Protein AF-A0A158PHA6-F1 (afdb_monomer_lite)

Sequence (103 aa):
MRLLAVVFLLYCAIICLASSSNTVKCYCTDDHCVPYGACDGIVCLVGILRDSNQVIRTCGTRPLGCYKDEDDRWTDLCACDQPFCNTFSYLRSHTRYGLMFIT

pLDDT: mean 81.64, std 14.13, range [39.28, 95.31]

Foldseek 3Di:
DVVVVVVVVVVVVVVVVVPPPLWAKEQWDDPVPPPPRIDTEQKKKWFQFPPPRDITIDHDDDDAAKDCDPVNGGRIMHIDRHHHCNDPVNCVVCVVVPDGYDD

Structure (mmCIF, N/CA/C/O backbone):
data_AF-A0A158PHA6-F1
#
_entry.id   AF-A0A158PHA6-F1
#
loop_
_atom_site.group_PDB
_atom_site.id
_atom_site.type_symbol
_atom_site.label_atom_id
_atom_site.label_alt_id
_atom_site.label_comp_id
_atom_site.label_asym_id
_atom_site.label_entity_id
_atom_site.label_seq_id
_atom_site.pdbx_PDB_ins_code
_atom_site.Cartn_x
_atom_site.Cartn_y
_atom_site.Cartn_z
_atom_site.occupancy
_atom_site.B_iso_or_equiv
_atom_site.auth_seq_id
_atom_site.auth_comp_id
_atom_site.auth_asym_id
_atom_site.auth_atom_id
_atom_site.pdbx_PDB_model_num
ATOM 1 N N . MET A 1 1 ? 41.166 -7.281 -28.448 1.00 62.25 1 MET A N 1
ATOM 2 C CA . MET A 1 1 ? 40.933 -5.945 -27.850 1.00 62.25 1 MET A CA 1
ATOM 3 C C . MET A 1 1 ? 39.544 -5.397 -28.197 1.00 62.25 1 MET A C 1
ATOM 5 O O . MET A 1 1 ? 38.715 -5.325 -27.306 1.00 62.25 1 MET A O 1
ATOM 9 N N . ARG A 1 2 ? 39.236 -5.079 -29.470 1.00 70.75 2 ARG A N 1
ATOM 10 C CA . ARG A 1 2 ? 37.941 -4.473 -29.870 1.00 70.75 2 ARG A CA 1
ATOM 11 C C . ARG A 1 2 ? 36.727 -5.409 -29.754 1.00 70.75 2 ARG A C 1
ATOM 13 O O . ARG A 1 2 ? 35.695 -4.989 -29.253 1.00 70.75 2 ARG A O 1
ATOM 20 N N . LEU A 1 3 ? 36.867 -6.679 -30.144 1.00 72.75 3 LEU A N 1
ATOM 21 C CA . LEU A 1 3 ? 35.774 -7.664 -30.080 1.00 72.75 3 LEU A CA 1
ATOM 22 C C . LEU A 1 3 ? 35.329 -7.950 -28.632 1.00 72.75 3 LEU A C 1
ATOM 24 O O . LEU A 1 3 ? 34.142 -8.021 -28.346 1.00 72.75 3 LEU A 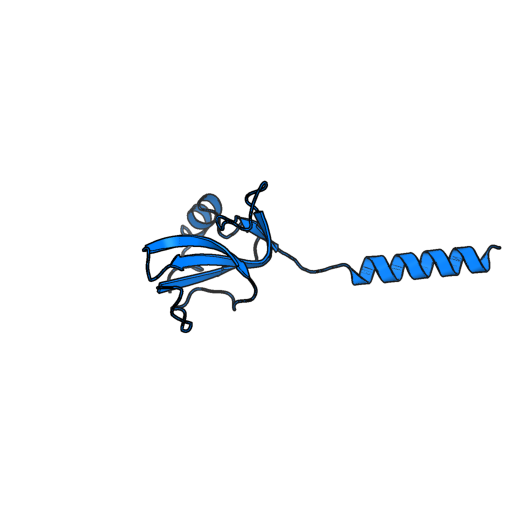O 1
ATOM 28 N N . LEU A 1 4 ? 36.292 -8.034 -27.707 1.00 78.06 4 LEU A N 1
ATOM 29 C CA . LEU A 1 4 ? 36.043 -8.264 -26.279 1.00 78.06 4 LEU A CA 1
ATOM 30 C C . LEU A 1 4 ? 35.284 -7.097 -25.630 1.00 78.06 4 LEU A C 1
ATOM 32 O O . LEU A 1 4 ? 34.386 -7.329 -24.830 1.00 78.06 4 LEU A O 1
ATOM 36 N N . ALA A 1 5 ? 35.596 -5.854 -26.014 1.00 77.56 5 ALA A N 1
ATOM 37 C CA . ALA A 1 5 ? 34.886 -4.672 -25.528 1.00 77.56 5 ALA A CA 1
ATOM 38 C C . ALA A 1 5 ? 33.424 -4.633 -26.009 1.00 77.56 5 ALA A C 1
ATOM 40 O O . ALA A 1 5 ? 32.533 -4.292 -25.237 1.00 77.56 5 ALA A O 1
ATOM 41 N N . VAL A 1 6 ? 33.163 -5.034 -27.259 1.00 82.06 6 VAL A N 1
ATOM 42 C CA . VAL A 1 6 ? 31.798 -5.108 -27.809 1.00 82.06 6 VAL A CA 1
ATOM 43 C C . VAL A 1 6 ? 30.977 -6.191 -27.107 1.00 82.06 6 VAL A C 1
ATOM 45 O O . VAL A 1 6 ? 29.833 -5.941 -26.737 1.00 82.06 6 VAL A O 1
ATOM 48 N N . VAL A 1 7 ? 31.566 -7.365 -26.856 1.00 85.19 7 VAL A N 1
ATOM 49 C CA . VAL A 1 7 ? 30.907 -8.446 -26.102 1.00 85.19 7 VAL A CA 1
ATOM 50 C C . VAL A 1 7 ? 30.591 -8.004 -24.671 1.00 85.19 7 VAL A C 1
ATOM 52 O O . VAL A 1 7 ? 29.490 -8.254 -24.190 1.00 85.19 7 VAL A O 1
ATOM 55 N N . PHE A 1 8 ? 31.506 -7.289 -24.012 1.00 82.25 8 PHE A N 1
ATOM 56 C CA . PHE A 1 8 ? 31.288 -6.777 -22.657 1.00 82.25 8 PHE A CA 1
ATOM 57 C C . PHE A 1 8 ? 30.161 -5.732 -22.596 1.00 82.25 8 PHE A C 1
ATOM 59 O O . PHE A 1 8 ? 29.323 -5.776 -21.697 1.00 82.25 8 PHE A O 1
ATOM 66 N N . LEU A 1 9 ? 30.090 -4.829 -23.580 1.00 81.31 9 LEU A N 1
ATOM 67 C CA . LEU A 1 9 ? 29.016 -3.835 -23.683 1.00 81.31 9 LEU A CA 1
ATOM 68 C C . LEU A 1 9 ? 27.649 -4.478 -23.955 1.00 81.31 9 LEU A C 1
ATOM 70 O O . LEU A 1 9 ? 26.662 -4.087 -23.337 1.00 81.31 9 LEU A O 1
ATOM 74 N N . LEU A 1 10 ? 27.592 -5.489 -24.829 1.00 82.38 10 LEU A N 1
ATOM 75 C CA . LEU A 1 10 ? 26.366 -6.250 -25.093 1.00 82.38 10 LEU A CA 1
ATOM 76 C C . LEU A 1 10 ? 25.898 -7.016 -23.851 1.00 82.38 10 LEU A C 1
ATOM 78 O O . LEU A 1 10 ? 24.711 -7.004 -23.539 1.00 82.38 10 LEU A O 1
ATOM 82 N N . TYR A 1 11 ? 26.824 -7.626 -23.110 1.00 83.44 11 TYR A N 1
ATOM 83 C CA . TYR A 1 11 ? 26.507 -8.339 -21.872 1.00 83.44 11 TYR A CA 1
ATOM 84 C C . TYR A 1 11 ? 25.966 -7.390 -20.792 1.00 83.44 11 TYR A C 1
ATOM 86 O O . TYR A 1 11 ? 24.968 -7.692 -20.142 1.00 83.44 11 TYR A O 1
ATOM 94 N N . CYS A 1 12 ? 26.566 -6.203 -20.657 1.00 79.25 12 CYS A N 1
ATOM 95 C CA . CYS A 1 12 ? 26.098 -5.162 -19.742 1.00 79.25 12 CYS A CA 1
ATOM 96 C C . CYS A 1 12 ? 24.691 -4.659 -20.113 1.00 79.25 12 CYS A C 1
ATOM 98 O O . CYS A 1 12 ? 23.828 -4.546 -19.246 1.00 79.25 12 CYS A O 1
ATOM 100 N N . ALA A 1 13 ? 24.420 -4.441 -21.405 1.00 77.50 13 ALA A N 1
ATOM 101 C CA . ALA A 1 13 ? 23.091 -4.053 -21.874 1.00 77.50 13 ALA A CA 1
ATOM 102 C C . ALA A 1 13 ? 22.030 -5.121 -21.547 1.00 77.50 13 ALA A C 1
ATOM 104 O O . ALA A 1 13 ? 20.974 -4.784 -21.022 1.00 77.50 13 ALA A O 1
ATOM 105 N N . ILE A 1 14 ? 22.321 -6.406 -21.782 1.00 76.44 14 ILE A N 1
ATOM 106 C CA . ILE A 1 14 ? 21.390 -7.509 -21.483 1.00 76.44 14 ILE A CA 1
ATOM 107 C C . ILE A 1 14 ? 21.073 -7.582 -19.979 1.00 76.4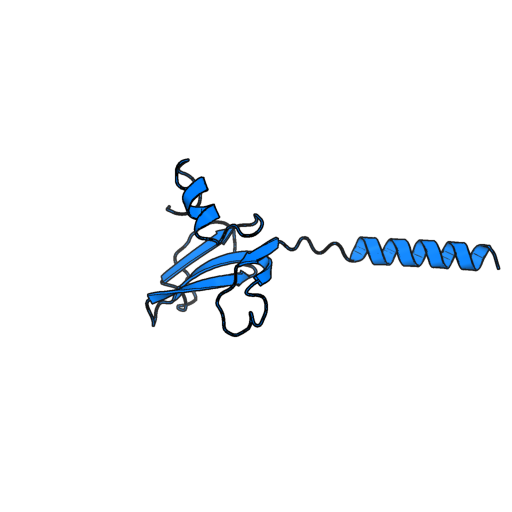4 14 ILE A C 1
ATOM 109 O O . ILE A 1 14 ? 19.914 -7.772 -19.612 1.00 76.44 14 ILE A O 1
ATOM 113 N N . ILE A 1 15 ? 22.067 -7.373 -19.109 1.00 73.31 15 ILE A N 1
ATOM 114 C CA . ILE A 1 15 ? 21.860 -7.344 -17.651 1.00 73.31 15 ILE A CA 1
ATOM 115 C C . ILE A 1 15 ? 20.963 -6.165 -17.245 1.00 73.31 15 ILE A C 1
ATOM 117 O O . ILE A 1 15 ? 20.034 -6.357 -16.465 1.00 73.31 15 ILE A O 1
ATOM 121 N N . CYS A 1 16 ? 21.184 -4.971 -17.805 1.00 67.69 16 CYS A N 1
ATOM 122 C CA . CYS A 1 16 ? 20.371 -3.789 -17.499 1.00 67.69 16 CYS A CA 1
ATOM 123 C C . CYS A 1 16 ? 18.903 -3.938 -17.936 1.00 67.69 16 CYS A C 1
ATOM 125 O O . CYS A 1 16 ? 18.007 -3.455 -17.241 1.00 67.69 16 CYS A O 1
ATOM 127 N N . LEU A 1 17 ? 18.639 -4.613 -19.062 1.00 61.47 17 LEU A N 1
ATOM 128 C CA . LEU A 1 17 ? 17.269 -4.907 -19.502 1.00 61.47 17 LEU A CA 1
ATOM 129 C C . LEU A 1 17 ? 16.576 -5.956 -18.619 1.00 61.47 17 LEU A C 1
ATOM 131 O O . LEU A 1 17 ? 15.368 -5.874 -18.421 1.00 61.47 17 LEU A O 1
ATOM 135 N N . ALA A 1 18 ? 17.316 -6.918 -18.063 1.00 61.81 18 ALA A N 1
ATOM 136 C CA . ALA A 1 18 ? 16.748 -7.942 -17.184 1.00 61.81 18 ALA A CA 1
ATOM 137 C C . ALA A 1 18 ? 16.302 -7.391 -15.812 1.00 61.81 18 ALA A C 1
ATOM 139 O O . ALA A 1 18 ? 15.502 -8.023 -15.126 1.00 61.81 18 ALA A O 1
ATOM 140 N N . SER A 1 19 ? 16.792 -6.213 -15.414 1.00 56.22 19 SER A N 1
ATOM 141 C CA . SER A 1 19 ? 16.504 -5.584 -14.118 1.00 56.22 19 SER A CA 1
ATOM 142 C C . SER A 1 19 ? 15.271 -4.671 -14.082 1.00 56.22 19 SER A C 1
ATOM 144 O O . SER A 1 19 ? 15.057 -3.999 -13.075 1.00 56.22 19 SER A O 1
ATOM 146 N N . SER A 1 20 ? 14.427 -4.633 -15.123 1.00 56.22 20 SER A N 1
ATOM 147 C CA . SER A 1 20 ? 13.154 -3.900 -15.050 1.00 56.22 20 SER A CA 1
ATOM 148 C C . SER A 1 20 ? 12.124 -4.685 -14.226 1.00 56.22 20 SER A C 1
ATOM 150 O O . SER A 1 20 ? 11.186 -5.280 -14.762 1.00 56.22 20 SER A O 1
ATOM 152 N N . SER A 1 21 ? 12.289 -4.720 -12.905 1.00 63.66 21 SER A N 1
ATOM 153 C CA . SER A 1 21 ? 11.184 -5.100 -12.033 1.00 63.66 21 SER A CA 1
ATOM 154 C C . SER A 1 21 ? 10.139 -3.987 -12.118 1.00 63.66 21 SER A C 1
ATOM 156 O O . SER A 1 21 ? 10.416 -2.858 -11.717 1.00 63.66 21 SER A O 1
ATOM 158 N N . ASN A 1 22 ? 8.960 -4.278 -12.677 1.00 73.50 22 ASN A N 1
ATOM 159 C CA . ASN A 1 22 ? 7.814 -3.364 -12.658 1.00 73.50 22 ASN A CA 1
ATOM 160 C C . ASN A 1 22 ? 7.307 -3.242 -11.216 1.00 73.50 22 ASN A C 1
ATOM 162 O O . ASN A 1 22 ? 6.337 -3.890 -10.832 1.00 73.50 22 ASN A O 1
ATOM 166 N N . THR A 1 23 ? 8.024 -2.479 -10.399 1.00 89.44 23 THR A N 1
ATOM 167 C CA . THR A 1 23 ? 7.683 -2.237 -9.003 1.00 89.44 23 THR A CA 1
ATOM 168 C C . THR A 1 23 ? 7.007 -0.885 -8.867 1.00 89.44 23 THR A C 1
ATOM 170 O O . THR A 1 23 ? 7.484 0.120 -9.397 1.00 89.44 23 THR A O 1
ATOM 173 N N . VAL A 1 24 ? 5.908 -0.854 -8.123 1.00 93.38 24 VAL A N 1
ATOM 174 C CA . VAL A 1 24 ? 5.243 0.367 -7.687 1.00 93.38 24 VAL A CA 1
ATOM 175 C C . VAL A 1 24 ? 5.787 0.786 -6.326 1.00 93.38 24 VAL A C 1
ATOM 177 O O . VAL A 1 24 ? 5.975 -0.038 -5.428 1.00 93.38 24 VAL A O 1
ATOM 180 N N . LYS A 1 25 ? 6.017 2.090 -6.170 1.00 93.94 25 LYS A N 1
ATOM 181 C CA . LYS A 1 25 ? 6.417 2.682 -4.897 1.00 93.94 25 LYS A CA 1
ATOM 182 C C . LYS A 1 25 ? 5.188 2.964 -4.040 1.00 93.94 25 LYS A C 1
ATOM 184 O O . LYS A 1 25 ? 4.292 3.688 -4.470 1.00 93.94 25 LYS A O 1
ATOM 189 N N . CYS A 1 26 ? 5.163 2.437 -2.824 1.00 95.00 26 CYS A N 1
ATOM 190 C CA . CYS A 1 26 ? 4.022 2.487 -1.914 1.00 95.00 26 CYS A CA 1
ATOM 191 C C . CYS A 1 26 ? 4.351 3.261 -0.645 1.00 95.00 26 CYS A C 1
ATOM 193 O O . CYS A 1 26 ? 5.496 3.265 -0.198 1.00 95.00 26 CYS A O 1
ATOM 195 N N . TYR A 1 27 ? 3.343 3.887 -0.033 1.00 95.12 27 TYR A N 1
ATOM 196 C CA . TYR A 1 27 ? 3.488 4.390 1.331 1.00 95.12 27 TYR A CA 1
ATOM 197 C C . TYR A 1 27 ? 3.353 3.230 2.310 1.00 95.12 27 TYR A C 1
ATOM 199 O O . TYR A 1 27 ? 2.524 2.341 2.114 1.00 95.12 27 TYR A O 1
ATOM 207 N N . CYS A 1 28 ? 4.162 3.236 3.357 1.00 94.38 28 CYS A N 1
ATOM 208 C CA . CYS A 1 28 ? 4.258 2.112 4.261 1.00 94.38 28 CYS A CA 1
ATOM 209 C C . CYS A 1 28 ? 4.331 2.573 5.716 1.00 94.38 28 CYS A C 1
ATOM 211 O O . CYS A 1 28 ? 5.015 3.544 6.035 1.00 94.38 28 CYS A O 1
ATOM 213 N N . THR A 1 29 ? 3.587 1.887 6.580 1.00 91.44 29 THR A N 1
ATOM 214 C CA . THR A 1 29 ? 3.446 2.208 8.008 1.00 91.44 29 THR A CA 1
ATOM 215 C C . THR A 1 29 ? 3.750 1.019 8.913 1.00 91.44 29 THR A C 1
ATOM 217 O O . THR A 1 29 ? 3.450 1.092 10.100 1.00 91.44 29 THR A O 1
ATOM 220 N N . ASP A 1 30 ? 4.252 -0.086 8.362 1.00 81.56 30 ASP A N 1
ATOM 221 C CA . ASP A 1 30 ? 4.701 -1.221 9.164 1.00 81.56 30 ASP A CA 1
ATOM 222 C C . ASP A 1 30 ? 6.119 -0.994 9.719 1.00 81.56 30 ASP A C 1
ATOM 224 O O . ASP A 1 30 ? 6.857 -0.108 9.276 1.00 81.56 30 ASP A O 1
ATOM 228 N N . ASP A 1 31 ? 6.497 -1.811 10.702 1.00 78.56 31 ASP A N 1
ATOM 229 C CA . ASP A 1 31 ? 7.782 -1.705 11.402 1.00 78.56 31 ASP A CA 1
ATOM 230 C C . ASP A 1 31 ? 8.990 -2.004 10.496 1.00 78.56 31 ASP A C 1
ATOM 232 O O . ASP A 1 31 ? 10.123 -1.646 10.823 1.00 78.56 31 ASP A O 1
ATOM 236 N N . HIS A 1 32 ? 8.765 -2.626 9.335 1.00 76.38 32 HIS A N 1
ATOM 237 C CA . HIS A 1 32 ? 9.814 -2.935 8.365 1.00 76.38 32 HIS A CA 1
ATOM 238 C C . HIS A 1 32 ? 10.126 -1.745 7.442 1.00 76.38 32 HIS A C 1
ATOM 240 O O . HIS A 1 32 ? 11.110 -1.782 6.706 1.00 76.38 32 HIS A O 1
ATOM 246 N N . CYS A 1 33 ? 9.345 -0.661 7.507 1.00 80.50 33 CYS A N 1
ATOM 247 C CA . CYS A 1 33 ? 9.470 0.511 6.637 1.00 80.50 33 CYS A CA 1
ATOM 248 C C . CYS A 1 33 ? 10.269 1.680 7.229 1.00 80.50 33 CYS A C 1
ATOM 250 O O . CYS A 1 33 ? 10.037 2.853 6.911 1.00 80.50 33 CYS A O 1
ATOM 252 N N . VAL A 1 34 ? 11.268 1.367 8.050 1.00 75.31 34 VAL A N 1
ATOM 253 C CA . VAL A 1 34 ? 12.221 2.335 8.606 1.00 75.31 34 VAL A CA 1
ATOM 254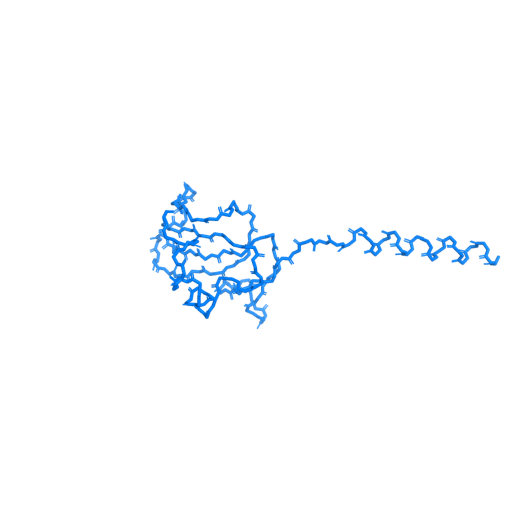 C C . VAL A 1 34 ? 13.469 2.398 7.714 1.00 75.31 34 VAL A C 1
ATOM 256 O O . VAL A 1 34 ? 13.987 1.352 7.329 1.00 75.31 34 VAL A O 1
ATOM 259 N N . PRO A 1 35 ? 14.007 3.590 7.383 1.00 69.94 35 PRO A N 1
ATOM 260 C CA . PRO A 1 35 ? 13.622 4.928 7.853 1.00 69.94 35 PRO A CA 1
ATOM 261 C C . PRO A 1 35 ? 12.697 5.710 6.902 1.00 69.94 35 PRO A C 1
ATOM 263 O O . PRO A 1 35 ? 12.320 6.836 7.217 1.00 69.94 35 PRO A O 1
ATOM 266 N N . TYR A 1 36 ? 12.366 5.167 5.727 1.00 74.31 36 TYR A N 1
ATOM 267 C CA . TYR A 1 36 ? 11.844 5.969 4.614 1.00 74.31 36 TYR A CA 1
ATOM 268 C C . TYR A 1 36 ? 10.318 5.930 4.422 1.00 74.31 36 TYR A C 1
ATOM 270 O O . TYR A 1 36 ? 9.824 6.609 3.522 1.00 74.31 36 TYR A O 1
ATOM 278 N N . GLY A 1 37 ? 9.559 5.181 5.237 1.00 90.88 37 GLY A N 1
ATOM 279 C CA . GLY A 1 37 ? 8.085 5.156 5.187 1.00 90.88 37 GLY A CA 1
ATOM 280 C C . GLY A 1 37 ? 7.518 4.738 3.825 1.00 90.88 37 GLY A C 1
ATOM 281 O O . GLY A 1 37 ? 6.394 5.095 3.466 1.00 90.88 37 GLY A O 1
ATOM 282 N N . ALA A 1 38 ? 8.329 4.042 3.031 1.00 93.00 38 ALA A N 1
ATOM 283 C CA . ALA A 1 38 ? 8.021 3.651 1.671 1.00 93.00 38 ALA A CA 1
ATOM 284 C C . ALA A 1 38 ? 8.678 2.312 1.350 1.00 93.00 38 ALA A C 1
ATOM 286 O O . ALA A 1 38 ? 9.780 2.033 1.823 1.00 93.00 38 ALA A O 1
ATOM 287 N N . CYS A 1 39 ? 8.013 1.521 0.517 1.00 92.88 39 CYS A N 1
ATOM 288 C CA . CYS A 1 39 ? 8.549 0.271 -0.007 1.00 92.88 39 CYS A CA 1
ATOM 289 C C . CYS A 1 39 ? 8.166 0.084 -1.477 1.00 92.88 39 CYS A C 1
ATOM 291 O O . CYS A 1 39 ? 7.214 0.704 -1.957 1.00 92.88 39 CYS A O 1
ATOM 293 N N . ASP A 1 40 ? 8.920 -0.758 -2.179 1.00 91.88 40 ASP A N 1
ATOM 294 C CA . ASP A 1 40 ? 8.689 -1.110 -3.577 1.00 91.88 40 ASP A CA 1
ATOM 295 C C . ASP A 1 40 ? 8.078 -2.516 -3.649 1.00 91.88 40 ASP A C 1
ATOM 297 O O . ASP A 1 40 ? 8.590 -3.461 -3.048 1.00 91.88 40 ASP A O 1
ATOM 301 N N . GLY A 1 41 ? 6.961 -2.660 -4.360 1.00 90.75 41 GLY A N 1
ATOM 302 C CA . GLY A 1 41 ? 6.234 -3.927 -4.478 1.00 90.75 41 GLY A CA 1
ATOM 303 C C . GLY A 1 41 ? 5.527 -4.075 -5.817 1.00 90.75 41 GLY A C 1
ATOM 304 O O . GLY A 1 41 ? 5.650 -3.217 -6.682 1.00 90.75 41 GLY A O 1
ATOM 305 N N . ILE A 1 42 ? 4.776 -5.163 -5.999 1.00 93.31 42 ILE A N 1
ATOM 306 C CA . ILE A 1 42 ? 3.949 -5.350 -7.205 1.00 93.31 42 ILE A CA 1
ATOM 307 C C . ILE A 1 42 ? 2.689 -4.481 -7.112 1.00 93.31 42 ILE A C 1
ATOM 309 O O . ILE A 1 42 ? 2.273 -3.880 -8.097 1.00 93.31 42 ILE A O 1
ATOM 313 N N . VAL A 1 43 ? 2.111 -4.390 -5.913 1.00 94.19 43 VAL A N 1
ATOM 314 C CA . VAL A 1 43 ? 0.959 -3.539 -5.598 1.00 94.19 43 VAL A CA 1
ATOM 315 C C . VAL A 1 43 ? 1.140 -2.865 -4.241 1.00 94.19 43 VAL A C 1
ATOM 317 O O . VAL A 1 43 ? 1.836 -3.380 -3.359 1.00 94.19 43 VAL A O 1
ATOM 320 N N . CYS A 1 44 ? 0.463 -1.738 -4.049 1.00 95.31 44 CYS A N 1
ATOM 321 C CA . CYS A 1 44 ? 0.317 -1.090 -2.755 1.00 95.31 44 CYS A CA 1
ATOM 322 C C . CYS A 1 44 ? -0.927 -1.590 -2.044 1.00 95.31 44 CYS A C 1
ATOM 324 O O . CYS A 1 44 ? -1.996 -1.678 -2.641 1.00 95.31 44 CYS A O 1
ATOM 326 N N . LEU A 1 45 ? -0.787 -1.856 -0.752 1.00 93.94 45 LEU A N 1
ATOM 327 C CA . LEU A 1 45 ? -1.843 -2.325 0.127 1.00 93.94 45 LEU A CA 1
ATOM 328 C C . LEU A 1 45 ? -2.256 -1.231 1.111 1.00 93.94 45 LEU A C 1
ATOM 330 O O . LEU A 1 45 ? -1.420 -0.472 1.617 1.00 93.94 45 LEU A O 1
ATOM 334 N N . VAL A 1 46 ? -3.550 -1.185 1.408 1.00 93.56 46 VAL A N 1
ATOM 335 C CA . VAL A 1 46 ? -4.125 -0.489 2.561 1.00 93.56 46 VAL A CA 1
ATOM 336 C C . VAL A 1 46 ? -5.227 -1.361 3.140 1.00 93.56 46 VAL A C 1
ATOM 338 O O . VAL A 1 46 ? -6.103 -1.812 2.408 1.00 93.56 46 VAL A O 1
ATOM 341 N N . GLY A 1 47 ? -5.181 -1.613 4.441 1.00 91.94 47 GLY A N 1
ATOM 342 C CA . GLY A 1 47 ? -6.173 -2.454 5.095 1.00 91.94 47 GLY A CA 1
ATOM 343 C C . GLY A 1 47 ? -6.329 -2.140 6.572 1.00 91.94 47 GLY A C 1
ATOM 344 O O . GLY A 1 47 ? -5.513 -1.427 7.158 1.00 91.94 47 GLY A O 1
ATOM 345 N N . ILE A 1 48 ? -7.396 -2.674 7.157 1.00 91.12 48 ILE A N 1
ATOM 346 C CA . ILE A 1 48 ? -7.705 -2.575 8.585 1.00 91.12 48 ILE A CA 1
ATOM 347 C C . ILE A 1 48 ? -7.390 -3.922 9.227 1.00 91.12 48 ILE A C 1
ATOM 349 O O . ILE A 1 48 ? -7.965 -4.937 8.834 1.00 91.12 48 ILE A O 1
ATOM 353 N N . LEU A 1 49 ? -6.478 -3.941 10.198 1.00 90.88 49 LEU A N 1
ATOM 354 C CA . LEU A 1 49 ? -6.175 -5.148 10.965 1.00 90.88 49 LEU A CA 1
ATOM 355 C C . LEU A 1 49 ? -7.381 -5.560 11.810 1.00 90.88 49 LEU A C 1
ATOM 357 O O . LEU A 1 49 ? -7.968 -4.720 12.493 1.00 90.88 49 LEU A O 1
ATOM 361 N N . ARG A 1 50 ? -7.716 -6.853 11.801 1.00 89.44 50 ARG A N 1
ATOM 362 C CA . ARG A 1 50 ? -8.878 -7.394 12.523 1.00 89.44 50 ARG A CA 1
ATOM 363 C C . ARG A 1 50 ? -8.764 -7.230 14.037 1.00 89.44 50 ARG A C 1
ATOM 365 O O . ARG A 1 50 ? -9.732 -6.847 14.686 1.00 89.44 50 ARG A O 1
ATOM 372 N N . ASP A 1 51 ? -7.577 -7.478 14.582 1.00 90.69 51 ASP A N 1
ATOM 373 C CA . ASP A 1 51 ? -7.377 -7.540 16.035 1.00 90.69 51 ASP A CA 1
ATOM 374 C C . ASP A 1 51 ? -7.288 -6.159 16.695 1.00 90.69 51 ASP A C 1
ATOM 376 O O . ASP A 1 51 ? -7.651 -5.995 17.858 1.00 90.69 51 ASP A O 1
ATOM 380 N N . SER A 1 52 ? -6.797 -5.154 15.965 1.00 90.00 52 SER A N 1
ATOM 381 C CA . SER A 1 52 ? -6.509 -3.822 16.513 1.00 90.00 52 SER A CA 1
ATOM 382 C C . SER A 1 52 ? -7.332 -2.694 15.894 1.00 90.00 52 SER A C 1
ATOM 384 O O . SER A 1 52 ? -7.267 -1.565 16.379 1.00 90.00 52 SER A O 1
ATOM 386 N N . ASN A 1 53 ? -8.075 -2.958 14.813 1.00 88.62 53 ASN A N 1
ATOM 387 C CA . ASN A 1 53 ? -8.712 -1.941 13.968 1.00 88.62 53 ASN A CA 1
ATOM 388 C C . ASN A 1 53 ? -7.745 -0.853 13.465 1.00 88.62 53 ASN A C 1
ATOM 390 O O . ASN A 1 53 ? -8.158 0.245 13.084 1.00 88.62 53 ASN A O 1
ATOM 394 N N . GLN A 1 54 ? -6.444 -1.141 13.448 1.00 90.69 54 GLN A N 1
ATOM 395 C CA . GLN A 1 54 ? -5.438 -0.216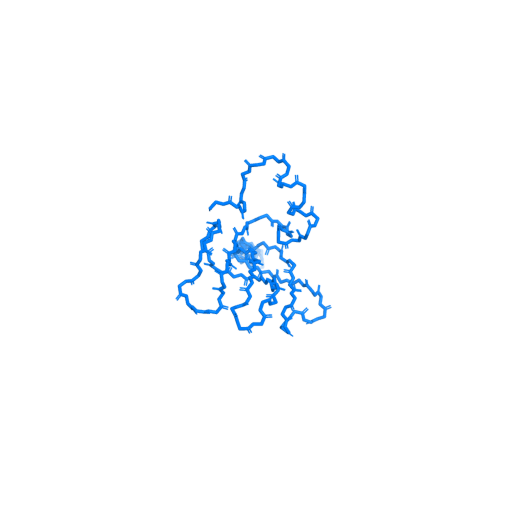 12.954 1.00 90.69 54 GLN A CA 1
ATOM 396 C C . GLN A 1 54 ? -5.389 -0.257 11.427 1.00 90.69 54 GLN A C 1
ATOM 398 O O . GLN A 1 54 ? -5.354 -1.327 10.819 1.00 90.69 54 GLN A O 1
ATOM 403 N N . VAL A 1 55 ? -5.326 0.920 10.803 1.00 91.12 55 VAL A N 1
ATOM 404 C CA . VAL A 1 55 ? -5.062 1.031 9.366 1.00 91.12 55 VAL A CA 1
ATOM 405 C C . VAL A 1 55 ? -3.569 0.857 9.119 1.00 91.12 55 VAL A C 1
ATOM 407 O O . VAL A 1 55 ? -2.776 1.692 9.556 1.00 91.12 55 VAL A O 1
ATOM 410 N N . ILE A 1 56 ? -3.196 -0.173 8.365 1.00 92.56 56 ILE A N 1
ATOM 411 C CA . ILE A 1 56 ? -1.817 -0.402 7.927 1.00 92.56 56 ILE A CA 1
ATOM 412 C C . ILE A 1 56 ? -1.725 -0.246 6.414 1.00 92.56 56 ILE A C 1
ATOM 414 O O . ILE A 1 56 ? -2.646 -0.569 5.661 1.00 92.56 56 ILE A O 1
ATOM 418 N N . ARG A 1 57 ? -0.590 0.289 5.974 1.00 93.94 57 ARG A N 1
ATOM 419 C CA . ARG A 1 57 ? -0.224 0.458 4.571 1.00 93.94 57 ARG A CA 1
ATOM 420 C C . ARG A 1 57 ? 1.121 -0.203 4.343 1.00 93.94 57 ARG A C 1
ATOM 422 O O . ARG A 1 57 ? 2.006 -0.059 5.181 1.00 93.94 57 ARG A O 1
ATOM 429 N N . THR A 1 58 ? 1.263 -0.925 3.240 1.00 94.25 58 THR A N 1
ATOM 430 C CA . THR A 1 58 ? 2.503 -1.632 2.891 1.00 94.25 58 THR A CA 1
ATOM 431 C C . THR A 1 58 ? 2.487 -2.022 1.408 1.00 94.25 58 THR A C 1
ATOM 433 O O . THR A 1 58 ? 1.569 -1.654 0.675 1.00 94.25 58 THR A O 1
ATOM 436 N N . CYS A 1 59 ? 3.499 -2.742 0.949 1.00 93.62 59 CYS A N 1
ATOM 437 C CA . CYS A 1 59 ? 3.583 -3.369 -0.367 1.00 93.62 59 CYS A CA 1
ATOM 438 C C . CYS A 1 59 ? 3.160 -4.841 -0.279 1.00 93.62 59 CYS A C 1
ATOM 440 O O . CYS A 1 59 ? 3.246 -5.478 0.770 1.00 93.62 59 CYS A O 1
ATOM 442 N N . GLY A 1 60 ? 2.710 -5.412 -1.393 1.00 91.19 60 GLY A N 1
ATOM 443 C CA . GLY A 1 60 ? 2.386 -6.833 -1.443 1.00 91.19 60 GLY A CA 1
ATOM 444 C C 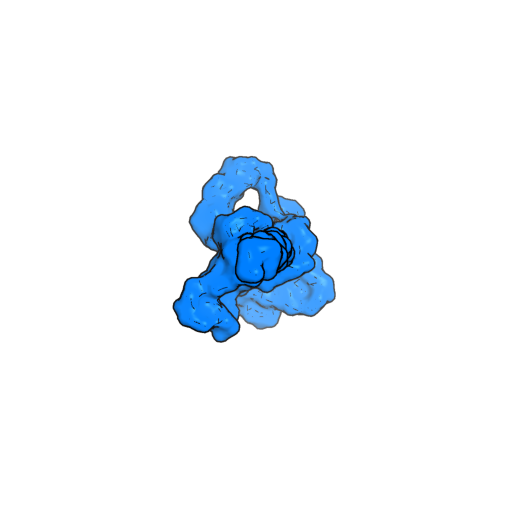. GLY A 1 60 ? 2.152 -7.359 -2.850 1.00 91.19 60 GLY A C 1
ATOM 445 O O . GLY A 1 60 ? 2.561 -6.751 -3.840 1.00 91.19 60 GLY A O 1
ATOM 446 N N . THR A 1 61 ? 1.501 -8.518 -2.914 1.00 90.81 61 THR A N 1
ATOM 447 C CA . THR A 1 61 ? 1.286 -9.311 -4.140 1.00 90.81 61 THR A CA 1
ATOM 448 C C . THR A 1 61 ? -0.177 -9.723 -4.328 1.00 90.81 61 THR A C 1
ATOM 450 O O . THR A 1 61 ? -0.487 -10.700 -5.003 1.00 90.81 61 THR A O 1
ATOM 453 N N . ARG A 1 62 ? -1.094 -8.993 -3.695 1.00 90.06 62 ARG A N 1
ATOM 454 C CA . ARG A 1 62 ? -2.527 -9.285 -3.718 1.00 90.06 62 ARG A CA 1
ATOM 455 C C . ARG A 1 62 ? -3.202 -8.829 -5.024 1.00 90.06 62 ARG A C 1
ATOM 457 O O . ARG A 1 62 ? -2.701 -7.899 -5.657 1.00 90.06 62 ARG A O 1
ATOM 464 N N . PRO A 1 63 ? -4.344 -9.431 -5.413 1.00 90.50 63 PRO A N 1
ATOM 465 C CA . PRO A 1 63 ? -5.114 -8.971 -6.568 1.00 90.50 63 PRO A CA 1
ATOM 466 C C . PRO A 1 63 ? -5.629 -7.544 -6.355 1.00 90.50 63 PRO A C 1
ATOM 468 O O . PRO A 1 63 ? -5.964 -7.173 -5.231 1.00 90.50 63 PRO A O 1
ATOM 471 N N . LEU A 1 64 ? -5.693 -6.763 -7.438 1.00 91.88 64 LEU A N 1
ATOM 472 C CA . LEU A 1 64 ? -6.208 -5.391 -7.431 1.00 91.88 64 LEU A CA 1
ATOM 473 C C . LEU A 1 64 ? -7.677 -5.336 -7.000 1.00 91.88 64 LEU A C 1
ATOM 475 O O . LEU A 1 64 ? -8.456 -6.239 -7.299 1.00 91.88 64 LEU A O 1
ATOM 479 N N . GLY A 1 65 ? -8.053 -4.226 -6.367 1.00 89.19 65 GLY A N 1
ATOM 480 C CA . GLY A 1 65 ? -9.397 -4.006 -5.835 1.00 89.19 65 GLY A CA 1
ATOM 481 C C . GLY A 1 65 ? -9.471 -4.211 -4.324 1.00 89.19 65 GLY A C 1
ATOM 482 O O . GLY A 1 65 ? -8.448 -4.401 -3.662 1.00 89.19 65 GLY A O 1
ATOM 483 N N . CYS A 1 66 ? -10.685 -4.122 -3.783 1.00 88.06 66 CYS A N 1
ATOM 484 C CA . CYS A 1 66 ? -10.962 -4.283 -2.359 1.00 88.06 66 CYS A CA 1
ATOM 485 C C . CYS A 1 66 ? -11.753 -5.555 -2.102 1.00 88.06 66 CYS A C 1
ATOM 487 O O . CYS A 1 66 ? -12.634 -5.914 -2.877 1.00 88.06 66 CYS A O 1
ATOM 489 N N . TYR A 1 67 ? -11.431 -6.230 -1.009 1.00 85.00 67 TYR A N 1
ATOM 490 C CA . TYR A 1 67 ? -12.106 -7.450 -0.602 1.00 85.00 67 TYR A CA 1
ATOM 491 C C . TYR A 1 67 ? -11.968 -7.650 0.907 1.00 85.00 67 TYR A C 1
ATOM 493 O O . TYR A 1 67 ? -11.077 -7.098 1.564 1.00 85.00 67 TYR A O 1
ATOM 501 N N . LYS A 1 68 ? -12.869 -8.466 1.456 1.00 83.25 68 LYS A N 1
ATOM 502 C CA . LYS A 1 68 ? -12.696 -9.027 2.794 1.00 83.25 68 LYS A CA 1
ATOM 503 C C . LYS A 1 68 ? -11.641 -10.114 2.697 1.00 83.25 68 LYS A C 1
ATOM 505 O O . LYS A 1 68 ? -11.786 -11.033 1.897 1.00 83.25 68 LYS A O 1
ATOM 510 N N . ASP A 1 69 ? -10.565 -9.961 3.452 1.00 75.94 69 ASP A N 1
ATOM 511 C CA . ASP A 1 69 ? -9.454 -10.905 3.407 1.00 75.94 69 ASP A CA 1
ATOM 512 C C . ASP A 1 69 ? -9.850 -12.215 4.101 1.00 75.94 69 ASP A C 1
ATOM 514 O O . ASP A 1 69 ? -10.393 -12.203 5.208 1.00 75.94 69 ASP A O 1
ATOM 518 N N . GLU A 1 70 ? -9.588 -13.338 3.433 1.00 70.81 70 GLU A N 1
ATOM 519 C CA . GLU A 1 70 ? -9.869 -14.682 3.956 1.00 70.81 70 GLU A CA 1
ATOM 520 C C . GLU A 1 70 ? -8.783 -15.168 4.930 1.00 70.81 70 GLU A C 1
ATOM 522 O O . GLU A 1 70 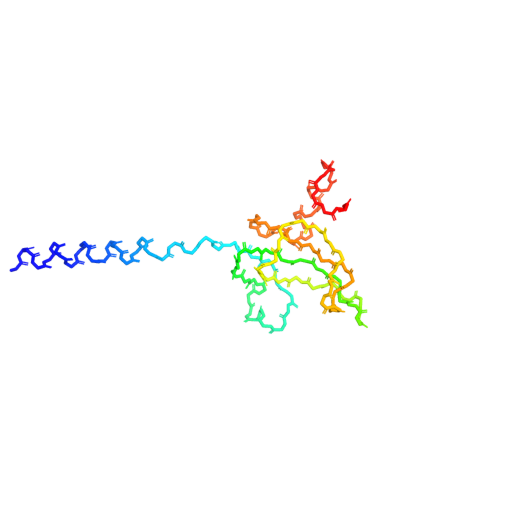? -9.034 -16.076 5.714 1.00 70.81 70 GLU A O 1
ATOM 527 N N . ASP A 1 71 ? -7.599 -14.539 4.942 1.00 70.06 71 ASP A N 1
ATOM 528 C CA . ASP A 1 71 ? -6.439 -14.965 5.745 1.00 70.06 71 ASP A CA 1
ATOM 529 C C . ASP A 1 71 ? -6.473 -14.445 7.203 1.00 70.06 71 ASP A C 1
ATOM 531 O O . ASP A 1 71 ? -5.428 -14.285 7.837 1.00 70.06 71 ASP A O 1
ATOM 535 N N . ASP A 1 72 ? -7.667 -14.144 7.727 1.00 77.44 72 ASP A N 1
ATOM 536 C CA . ASP A 1 72 ? -8.007 -13.672 9.086 1.00 77.44 72 ASP A CA 1
ATOM 537 C C . ASP A 1 72 ? -7.309 -12.399 9.610 1.00 77.44 72 ASP A C 1
ATOM 539 O O . ASP A 1 72 ? -7.810 -11.769 10.543 1.00 77.44 72 ASP A O 1
ATOM 543 N N . ARG A 1 73 ? -6.210 -11.944 9.001 1.00 86.12 73 ARG A N 1
ATOM 544 C CA . ARG A 1 73 ? -5.423 -10.793 9.469 1.00 86.12 73 ARG A CA 1
ATOM 545 C C . ARG A 1 73 ? -6.129 -9.456 9.245 1.00 86.12 73 ARG A C 1
ATOM 547 O O . ARG A 1 73 ? -5.987 -8.543 10.063 1.00 86.12 73 ARG A O 1
ATOM 554 N N . TRP A 1 74 ? -6.859 -9.317 8.139 1.00 87.38 74 TRP A N 1
ATOM 555 C CA . TRP A 1 74 ? -7.504 -8.061 7.753 1.00 87.38 74 TRP A CA 1
ATOM 556 C C . TRP A 1 74 ? -9.026 -8.184 7.783 1.00 87.38 74 TRP A C 1
ATOM 558 O O . TRP A 1 74 ? -9.594 -9.189 7.363 1.00 87.38 74 TRP A O 1
ATOM 568 N N . THR A 1 75 ? -9.697 -7.135 8.250 1.00 88.88 75 THR A N 1
ATOM 569 C CA . THR A 1 75 ? -11.155 -7.005 8.116 1.00 88.88 75 THR A CA 1
ATOM 570 C C . THR A 1 75 ? -11.520 -6.582 6.697 1.00 88.88 75 THR A C 1
ATOM 572 O O . THR A 1 75 ? -12.379 -7.193 6.067 1.00 88.88 75 THR A O 1
ATOM 575 N N . ASP A 1 76 ? -10.808 -5.577 6.187 1.00 87.44 76 ASP A N 1
ATOM 576 C CA . ASP A 1 76 ? -10.928 -5.053 4.831 1.00 87.44 76 ASP A CA 1
ATOM 577 C C . ASP A 1 76 ? -9.521 -4.784 4.298 1.00 87.44 76 ASP A C 1
ATOM 579 O O . ASP A 1 76 ? -8.672 -4.236 5.013 1.00 87.44 76 ASP A O 1
ATOM 583 N N . LEU A 1 77 ? -9.273 -5.168 3.048 1.00 91.44 77 LEU A N 1
ATOM 584 C CA . LEU A 1 77 ? -7.990 -4.991 2.383 1.00 91.44 77 LEU A CA 1
ATOM 585 C C . LEU A 1 77 ? -8.208 -4.525 0.946 1.00 91.44 77 LEU A C 1
ATOM 587 O O . LEU A 1 77 ? -9.021 -5.083 0.215 1.00 91.44 77 LEU A O 1
ATOM 591 N N . CYS A 1 78 ? -7.445 -3.518 0.535 1.00 92.25 78 CYS A N 1
ATOM 592 C CA . CYS A 1 78 ? -7.446 -2.999 -0.823 1.00 92.25 78 CYS A CA 1
ATOM 593 C C . CYS A 1 78 ? -6.041 -3.017 -1.419 1.00 92.25 78 CYS A C 1
ATOM 595 O O . CYS A 1 78 ? -5.070 -2.695 -0.727 1.00 92.25 78 CYS A O 1
ATOM 597 N N . ALA A 1 79 ? -5.954 -3.315 -2.715 1.00 93.56 79 ALA A N 1
ATOM 598 C CA . ALA A 1 79 ? -4.723 -3.268 -3.494 1.00 93.56 79 ALA A CA 1
ATOM 599 C C . ALA A 1 79 ? -4.847 -2.362 -4.731 1.00 93.56 79 ALA A C 1
ATOM 601 O O . ALA A 1 79 ? -5.872 -2.361 -5.416 1.00 93.56 79 ALA A O 1
ATOM 602 N N . CYS A 1 80 ? -3.786 -1.609 -5.030 1.00 93.62 80 CYS A N 1
ATOM 603 C CA . CYS A 1 80 ? -3.703 -0.690 -6.168 1.00 93.62 80 CYS A CA 1
ATOM 604 C C . CYS A 1 80 ? -2.282 -0.635 -6.761 1.00 93.62 80 CYS A C 1
ATOM 606 O O . CYS A 1 80 ? -1.312 -0.964 -6.080 1.00 93.62 80 CYS A O 1
ATOM 608 N N . ASP A 1 81 ? -2.151 -0.229 -8.026 1.00 94.06 81 ASP A N 1
ATOM 609 C CA . ASP A 1 81 ? -0.902 -0.314 -8.808 1.00 94.06 81 ASP A CA 1
ATOM 610 C C . ASP A 1 81 ? -0.296 1.045 -9.203 1.00 94.06 81 ASP A C 1
ATOM 612 O O . ASP A 1 81 ? 0.716 1.099 -9.900 1.00 94.06 81 ASP A O 1
ATOM 616 N N . GLN A 1 82 ? -0.879 2.155 -8.743 1.00 93.69 82 GLN A N 1
ATOM 617 C CA . GLN A 1 82 ? -0.341 3.491 -9.003 1.00 93.69 82 GLN A CA 1
ATOM 618 C C . GLN A 1 82 ? 0.644 3.921 -7.902 1.00 93.69 82 GLN A C 1
ATOM 620 O O . GLN A 1 82 ? 0.432 3.605 -6.727 1.00 93.69 82 GLN A O 1
ATOM 625 N N . PRO A 1 83 ? 1.703 4.686 -8.222 1.00 93.81 83 PRO A N 1
ATOM 626 C CA . PRO A 1 83 ? 2.644 5.169 -7.215 1.00 93.81 83 PRO A CA 1
ATOM 627 C C . PRO A 1 83 ? 1.939 5.917 -6.076 1.00 93.81 83 PRO A C 1
ATOM 629 O O . PRO A 1 83 ? 1.172 6.851 -6.310 1.00 93.81 83 PRO A O 1
ATOM 632 N N . PHE A 1 84 ? 2.211 5.507 -4.836 1.00 93.88 84 PHE A N 1
ATOM 633 C CA . PHE A 1 84 ? 1.633 6.060 -3.608 1.00 93.88 84 PHE A CA 1
ATOM 634 C C . PHE A 1 84 ? 0.093 6.064 -3.567 1.00 93.88 84 PHE A C 1
ATOM 636 O O . PHE A 1 84 ? -0.514 6.869 -2.848 1.00 93.88 84 PHE A O 1
ATOM 643 N N . CYS A 1 85 ? -0.555 5.145 -4.290 1.00 94.31 85 CYS A N 1
ATOM 644 C CA . CYS A 1 85 ? -2.015 5.063 -4.361 1.00 94.31 85 CYS A CA 1
ATOM 645 C C . CYS A 1 85 ? -2.691 4.765 -3.016 1.00 94.31 85 CYS A C 1
ATOM 647 O O . CYS A 1 85 ? -3.838 5.137 -2.786 1.00 94.31 85 CYS A O 1
ATOM 649 N N . ASN A 1 86 ? -1.960 4.158 -2.083 1.00 93.88 86 ASN A N 1
ATOM 650 C CA . ASN A 1 86 ? -2.439 3.861 -0.737 1.00 93.88 86 ASN A CA 1
ATOM 651 C C . ASN A 1 86 ? -2.321 5.046 0.249 1.00 93.88 86 ASN A C 1
ATOM 653 O O . ASN A 1 86 ? -2.615 4.899 1.439 1.00 93.88 86 ASN A O 1
ATOM 657 N N . THR A 1 87 ? -1.913 6.235 -0.209 1.00 92.88 87 THR A N 1
ATOM 658 C CA . THR A 1 87 ? -1.889 7.451 0.619 1.00 92.88 87 THR A CA 1
ATOM 659 C C . THR A 1 87 ? -3.272 8.080 0.763 1.00 92.88 87 THR A C 1
ATOM 661 O O . THR A 1 87 ? -4.109 8.025 -0.136 1.00 92.88 87 THR A O 1
ATOM 664 N N . PHE A 1 88 ? -3.501 8.773 1.881 1.00 88.50 88 PHE A N 1
ATOM 665 C CA . PHE A 1 88 ? -4.744 9.522 2.086 1.00 88.50 88 PHE A CA 1
ATOM 666 C C . PHE A 1 88 ? -4.987 10.569 0.987 1.00 88.50 88 PHE A C 1
ATOM 668 O O . PHE A 1 88 ? -6.110 10.719 0.511 1.00 88.50 88 PHE A O 1
ATOM 675 N N . SER A 1 89 ? -3.932 11.265 0.549 1.00 88.19 89 SER A N 1
ATOM 676 C CA . SER A 1 89 ? -4.012 12.270 -0.517 1.00 88.19 89 SER A CA 1
ATOM 677 C C . SER A 1 89 ? -4.540 11.684 -1.824 1.00 88.19 89 SER A C 1
ATOM 679 O O . SER A 1 89 ? -5.426 12.285 -2.432 1.00 88.19 89 SER A O 1
ATOM 681 N N . TYR A 1 90 ? -4.039 10.508 -2.219 1.00 89.62 90 TYR A N 1
ATOM 682 C CA . TYR A 1 90 ? -4.485 9.809 -3.420 1.00 89.62 90 TYR A CA 1
ATOM 683 C C . TYR A 1 90 ? -5.924 9.302 -3.280 1.00 89.62 90 TYR A C 1
ATOM 685 O O . TYR A 1 90 ? -6.769 9.581 -4.131 1.00 89.62 90 TYR A O 1
ATOM 693 N N . LEU A 1 91 ? -6.241 8.624 -2.174 1.00 83.56 91 LEU A N 1
ATOM 694 C CA . LEU A 1 91 ? -7.586 8.102 -1.925 1.00 83.56 91 LEU A CA 1
ATOM 695 C C . LEU A 1 91 ? -8.637 9.224 -1.925 1.00 83.56 91 LEU A C 1
ATOM 697 O O . LEU A 1 91 ? -9.715 9.074 -2.495 1.00 83.56 91 LEU A O 1
ATOM 701 N N . ARG A 1 92 ? -8.322 10.393 -1.359 1.00 83.88 92 ARG A N 1
ATOM 702 C CA . ARG A 1 92 ? -9.238 11.543 -1.317 1.00 83.88 92 ARG A CA 1
ATOM 703 C C . ARG A 1 92 ? -9.490 12.173 -2.691 1.00 83.88 92 ARG A C 1
ATOM 705 O O . ARG A 1 92 ? -10.582 12.689 -2.925 1.00 83.88 92 ARG A O 1
ATOM 712 N N . SER A 1 93 ? -8.502 12.185 -3.586 1.00 82.88 93 SER A N 1
ATOM 713 C CA . SER A 1 93 ? -8.679 12.736 -4.937 1.00 82.88 93 SER A CA 1
ATOM 714 C C . SER A 1 93 ? -9.412 11.778 -5.877 1.00 82.88 93 SER A C 1
ATOM 716 O O . SER A 1 93 ? -10.109 12.246 -6.774 1.00 82.88 93 SER A O 1
ATOM 718 N N . HIS A 1 94 ? -9.327 10.467 -5.635 1.00 74.25 94 HIS A N 1
ATOM 719 C CA . HIS A 1 94 ? -9.909 9.439 -6.507 1.00 74.25 94 HIS A CA 1
ATOM 720 C C . HIS A 1 94 ? -11.261 8.896 -6.015 1.00 74.25 94 HIS A C 1
ATOM 722 O O . HIS A 1 94 ? -12.024 8.342 -6.797 1.00 74.25 94 HIS A O 1
ATOM 728 N N . THR A 1 95 ? -11.639 9.137 -4.757 1.00 65.69 95 THR A N 1
ATOM 729 C CA . THR A 1 95 ? -12.992 8.823 -4.252 1.00 65.69 95 THR A CA 1
ATOM 730 C C . THR A 1 95 ? -14.068 9.797 -4.740 1.00 65.69 95 THR A C 1
ATOM 732 O O . THR A 1 95 ? -15.236 9.424 -4.797 1.00 65.69 95 THR A O 1
ATOM 735 N N . ARG A 1 96 ? -13.709 11.018 -5.174 1.00 54.09 96 ARG A N 1
ATOM 736 C CA . ARG A 1 96 ? -14.676 11.973 -5.759 1.00 54.09 96 ARG A CA 1
ATOM 737 C C . ARG A 1 96 ? -15.217 11.562 -7.133 1.00 54.09 96 ARG A C 1
ATOM 739 O O . ARG A 1 96 ? -16.224 12.118 -7.555 1.00 54.09 96 ARG A O 1
ATOM 746 N N . TYR A 1 97 ? -14.570 10.606 -7.799 1.00 47.44 97 TYR A N 1
ATOM 747 C CA . TYR A 1 97 ? -14.973 10.082 -9.108 1.00 47.44 97 TYR A CA 1
ATOM 748 C C . TYR A 1 97 ? -15.516 8.648 -9.046 1.00 47.44 97 TYR A C 1
ATOM 750 O O . TYR A 1 97 ? -15.651 8.015 -10.084 1.00 47.44 97 TYR A O 1
ATOM 758 N N . GLY A 1 98 ? -15.852 8.162 -7.841 1.00 45.00 98 GLY A N 1
ATOM 759 C CA . GLY A 1 98 ? -16.703 6.992 -7.626 1.00 45.00 98 GLY A CA 1
ATOM 760 C C . GLY A 1 98 ? -16.361 5.772 -8.475 1.00 45.00 98 GLY A C 1
ATOM 761 O O . GLY A 1 98 ? -17.170 5.420 -9.314 1.00 45.00 98 GLY A O 1
ATOM 762 N N . LEU A 1 99 ? -15.191 5.157 -8.268 1.00 47.88 99 LEU A N 1
ATOM 763 C CA . LEU A 1 99 ? -14.844 3.784 -8.678 1.00 47.88 99 LEU A CA 1
ATOM 764 C C . LEU A 1 99 ? -13.371 3.547 -8.315 1.00 47.88 99 LEU A C 1
ATOM 766 O O . LEU A 1 99 ? -12.512 3.948 -9.086 1.00 47.88 99 LEU A O 1
ATOM 770 N N . MET A 1 100 ? -13.071 2.958 -7.149 1.00 48.59 100 MET A N 1
ATOM 771 C CA . MET A 1 100 ? -11.964 1.978 -7.039 1.00 48.59 100 MET A CA 1
ATOM 772 C C . MET A 1 100 ? -11.808 1.331 -5.654 1.00 48.59 100 MET A C 1
ATOM 774 O O . MET A 1 100 ? -11.138 0.311 -5.569 1.00 48.59 100 MET A O 1
ATOM 778 N N . PHE A 1 101 ? -12.381 1.886 -4.575 1.00 45.78 101 PHE A N 1
ATOM 779 C CA . PHE A 1 101 ? -12.034 1.425 -3.216 1.00 45.78 101 PHE A CA 1
ATOM 780 C C . PHE A 1 101 ? -13.204 1.045 -2.290 1.00 45.78 101 PHE A C 1
ATOM 782 O O . PHE A 1 101 ? -12.970 0.746 -1.124 1.00 45.78 101 PHE A O 1
ATOM 789 N N . ILE A 1 102 ? -14.459 1.086 -2.755 1.00 39.62 102 ILE A N 1
ATOM 790 C CA . ILE A 1 102 ? -15.635 0.799 -1.910 1.00 39.62 102 ILE A CA 1
ATOM 791 C C . ILE A 1 102 ? -16.724 0.095 -2.732 1.00 39.62 102 ILE A C 1
ATOM 793 O O . ILE A 1 102 ? -17.761 0.684 -3.019 1.00 39.62 102 ILE A O 1
ATOM 797 N N . THR A 1 103 ? -16.476 -1.140 -3.149 1.00 39.28 103 THR A N 1
ATOM 798 C CA . THR A 1 103 ? -17.526 -2.121 -3.476 1.00 39.28 103 THR A CA 1
ATOM 799 C C . THR A 1 103 ? -16.977 -3.499 -3.204 1.00 39.28 103 THR A C 1
ATOM 801 O O . THR A 1 103 ? -15.875 -3.753 -3.741 1.00 39.28 103 THR A O 1
#

Radius of gyration: 19.0 Å; chains: 1; bounding box: 58×28×47 Å

Organism: Angiostrongylus costaricensis (NCBI:txid334426)

Secondary structure (DSSP, 8-state):
-HHHHHHHHHHHHHHHHHT---PEEEE--STTSTTTSEEEESEEEEEEETTT--EEEEEE-PPSEEE--SSSSEEEEEEE-STTTTSHHHHHHHGGG--SS--